Protein AF-A0A9Q2NSS2-F1 (afdb_monomer_lite)

Radius of gyration: 28.65 Å; chains: 1; bounding box: 39×57×59 Å

pLDDT: mean 83.1, std 11.62, range [49.38, 98.44]

Foldseek 3Di:
DDDDPVNVVVVVVCVVPVPPDDPPCVVVADPCNVPDDDDDDDDCVVVVVVCVVVDDPPVVVVVVVVVVVVVVVVVVVVPVVDCPDDPVRVVVVVVPDDPDD

Sequence (101 aa):
MRPSPLSALIAAQLMLVACTQFPELDDAVTERAKAADYPALINVAPILARTEGDGPPPEVQQSNLESRVAALRNRAERLKRTRVIDASARTRLDDDPRPDN

Structure (mmCIF, N/CA/C/O backbone):
data_AF-A0A9Q2NSS2-F1
#
_entry.id   AF-A0A9Q2NSS2-F1
#
loop_
_atom_site.group_PDB
_atom_site.id
_atom_site.type_symbol
_atom_site.label_atom_id
_atom_site.label_alt_id
_atom_site.label_comp_id
_atom_site.label_asym_id
_atom_site.label_entity_id
_atom_site.label_seq_id
_atom_site.pdbx_PDB_ins_code
_atom_site.Cartn_x
_atom_site.Cartn_y
_atom_site.Cartn_z
_atom_site.occupancy
_atom_site.B_iso_or_equiv
_atom_site.auth_seq_id
_atom_site.auth_comp_id
_atom_site.auth_asym_id
_atom_site.auth_atom_id
_atom_site.pdbx_PDB_model_num
ATOM 1 N N . MET A 1 1 ? 1.531 -31.805 34.311 1.00 51.81 1 MET A N 1
ATOM 2 C CA . MET A 1 1 ? 0.518 -32.377 33.394 1.00 51.81 1 MET A CA 1
ATOM 3 C C . MET A 1 1 ? 1.239 -33.377 32.506 1.00 51.81 1 MET A C 1
ATOM 5 O O . MET A 1 1 ? 2.149 -32.972 31.797 1.00 51.81 1 MET A O 1
ATOM 9 N N . ARG A 1 2 ? 0.964 -34.680 32.639 1.00 66.62 2 ARG A N 1
ATOM 10 C CA . ARG A 1 2 ? 1.648 -35.712 31.839 1.00 66.62 2 ARG A CA 1
ATOM 11 C C . ARG A 1 2 ? 0.952 -35.763 30.475 1.00 66.62 2 ARG A C 1
ATOM 13 O O . ARG A 1 2 ? -0.270 -35.914 30.471 1.00 66.62 2 ARG A O 1
ATOM 20 N N . PRO A 1 3 ? 1.661 -35.573 29.352 1.00 62.44 3 PRO A N 1
ATOM 21 C CA . PRO A 1 3 ? 1.026 -35.607 28.044 1.00 62.44 3 PRO A CA 1
ATOM 22 C C . PRO A 1 3 ? 0.434 -36.998 27.805 1.00 62.44 3 PRO A C 1
ATOM 24 O O . PRO A 1 3 ? 1.059 -38.015 28.104 1.00 62.44 3 PRO A O 1
ATOM 27 N N . SER A 1 4 ? -0.799 -37.028 27.303 1.00 77.00 4 SER A N 1
ATOM 28 C CA . SER A 1 4 ? -1.462 -38.267 26.896 1.00 77.00 4 SER A CA 1
ATOM 29 C C . SER A 1 4 ? -0.649 -38.951 25.787 1.00 77.00 4 SER A C 1
ATOM 31 O O . SER A 1 4 ? -0.136 -38.248 24.910 1.00 77.00 4 SER A O 1
ATOM 33 N N . PRO A 1 5 ? -0.557 -40.294 25.766 1.00 80.12 5 PRO A N 1
ATOM 34 C CA . PRO A 1 5 ? 0.132 -41.023 24.699 1.00 80.12 5 PRO A CA 1
ATOM 35 C C . PRO A 1 5 ? -0.440 -40.701 23.309 1.00 80.12 5 PRO A C 1
ATOM 37 O O . PRO A 1 5 ? 0.304 -40.641 22.336 1.00 80.12 5 PRO A O 1
ATOM 40 N N . LEU A 1 6 ? -1.738 -40.384 23.228 1.00 84.62 6 LEU A N 1
ATOM 41 C CA . LEU A 1 6 ? -2.396 -39.897 22.010 1.00 84.62 6 LEU A CA 1
ATOM 42 C C . LEU A 1 6 ? -1.805 -38.570 21.518 1.00 84.62 6 LEU A C 1
ATOM 44 O O . LEU A 1 6 ? -1.586 -38.390 20.325 1.00 84.62 6 LEU A O 1
ATOM 48 N N . SER A 1 7 ? -1.498 -37.656 22.438 1.00 84.69 7 SER A N 1
ATOM 49 C CA . SER A 1 7 ? -0.921 -36.353 22.100 1.00 84.69 7 SER A CA 1
ATOM 50 C C . SER A 1 7 ? 0.516 -36.484 21.591 1.00 84.69 7 SER A C 1
ATOM 52 O O . SER A 1 7 ? 0.915 -35.747 20.694 1.00 84.69 7 SER A O 1
ATOM 54 N N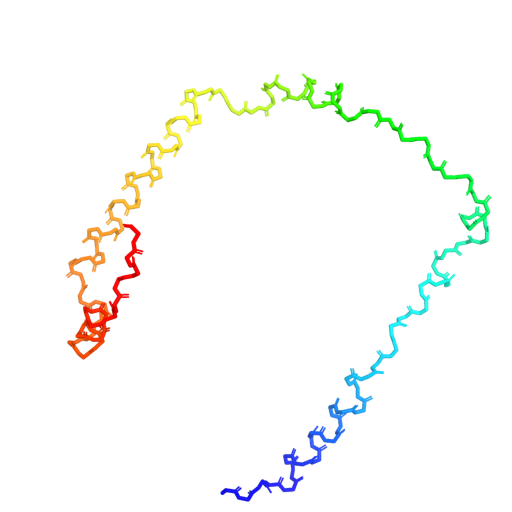 . ALA A 1 8 ? 1.282 -37.437 22.134 1.00 85.62 8 ALA A N 1
ATOM 55 C CA . ALA A 1 8 ? 2.629 -37.744 21.658 1.00 85.62 8 ALA A CA 1
ATOM 56 C C . ALA A 1 8 ? 2.611 -38.376 20.256 1.00 85.62 8 ALA A C 1
ATOM 58 O O . ALA A 1 8 ? 3.433 -38.023 19.414 1.00 85.62 8 ALA A O 1
ATOM 59 N N . LEU A 1 9 ? 1.644 -39.259 19.985 1.00 88.94 9 LEU A N 1
ATOM 60 C CA . LEU A 1 9 ? 1.492 -39.910 18.684 1.00 88.94 9 LEU A CA 1
ATOM 61 C C . LEU A 1 9 ? 1.140 -38.903 17.576 1.00 88.94 9 LEU A C 1
ATOM 63 O O . LEU A 1 9 ? 1.745 -38.923 16.507 1.00 88.94 9 LEU A O 1
ATOM 67 N N . ILE A 1 10 ? 0.227 -37.971 17.862 1.00 89.2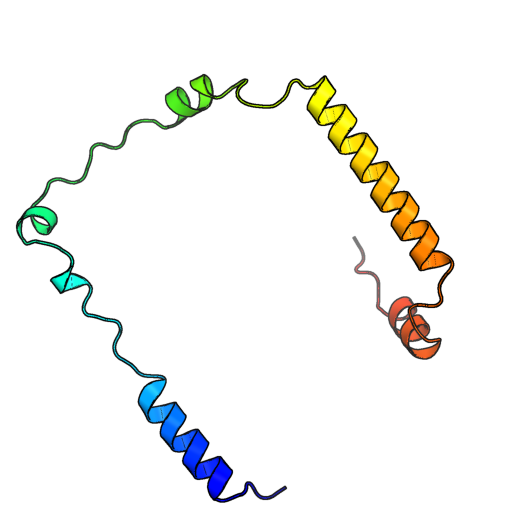5 10 ILE A N 1
ATOM 68 C CA . ILE A 1 10 ? -0.156 -36.897 16.931 1.00 89.25 10 ILE A CA 1
ATOM 69 C C . ILE A 1 10 ? 1.031 -35.963 16.651 1.00 89.25 10 ILE A C 1
ATOM 71 O O . ILE A 1 10 ? 1.295 -35.626 15.498 1.00 89.25 10 ILE A O 1
ATOM 75 N N . ALA A 1 11 ? 1.784 -35.572 17.685 1.00 86.38 11 ALA A N 1
ATOM 76 C CA . ALA A 1 11 ? 2.970 -34.730 17.520 1.00 86.38 11 ALA A CA 1
ATOM 77 C C . ALA A 1 11 ? 4.063 -35.416 16.683 1.00 86.38 11 ALA A C 1
ATOM 79 O O . ALA A 1 11 ? 4.694 -34.769 15.848 1.00 86.38 11 ALA A O 1
ATOM 80 N N . ALA A 1 12 ? 4.250 -36.729 16.857 1.00 83.81 12 ALA A N 1
ATOM 81 C CA . ALA A 1 12 ? 5.171 -37.510 16.040 1.00 83.81 12 ALA A CA 1
ATOM 82 C C . ALA A 1 12 ? 4.752 -37.499 14.564 1.00 83.81 12 ALA A C 1
ATOM 84 O O . ALA A 1 12 ? 5.579 -37.193 13.713 1.00 83.81 12 ALA A O 1
ATOM 85 N N . GLN A 1 13 ? 3.469 -37.738 14.261 1.00 83.50 13 GLN A N 1
ATOM 86 C CA . GLN A 1 13 ? 2.937 -37.699 12.891 1.00 83.50 13 GLN A CA 1
ATOM 87 C C . GLN A 1 13 ? 3.109 -36.328 12.221 1.00 83.50 13 GLN A C 1
ATOM 89 O O . GLN A 1 13 ? 3.501 -36.259 11.059 1.00 83.50 13 GLN A O 1
ATOM 94 N N . LEU A 1 14 ? 2.879 -35.239 12.959 1.00 82.56 14 LEU A N 1
ATOM 95 C CA . LEU A 1 14 ? 3.094 -33.875 12.466 1.00 82.56 14 LEU A CA 1
ATOM 96 C C . LEU A 1 14 ? 4.566 -33.605 12.123 1.00 82.56 14 LEU A C 1
ATOM 98 O O . LEU A 1 14 ? 4.835 -32.946 11.124 1.00 82.56 14 LEU A O 1
ATOM 102 N N . MET A 1 15 ? 5.516 -34.153 12.887 1.00 79.62 15 MET A N 1
ATOM 103 C CA . MET A 1 15 ? 6.950 -34.032 12.584 1.00 79.62 15 MET A CA 1
ATOM 104 C C . MET A 1 15 ? 7.353 -34.743 11.283 1.00 79.62 15 MET A C 1
ATOM 106 O O . MET A 1 15 ? 8.258 -34.269 10.604 1.00 79.62 15 MET A O 1
ATOM 110 N N . LEU A 1 16 ? 6.668 -35.826 10.887 1.00 74.56 16 LEU A N 1
ATOM 111 C CA . LEU A 1 16 ? 6.937 -36.502 9.607 1.00 74.56 16 LEU A CA 1
ATOM 112 C C . LEU A 1 16 ? 6.459 -35.695 8.387 1.00 74.56 16 LEU A C 1
ATOM 114 O O . LEU A 1 16 ? 7.029 -35.837 7.311 1.00 74.56 16 LEU A O 1
ATOM 118 N N . VAL A 1 17 ? 5.425 -34.859 8.536 1.00 72.00 17 VAL A N 1
ATOM 119 C CA . VAL A 1 17 ? 4.824 -34.091 7.423 1.00 72.00 17 VAL A CA 1
ATOM 120 C C . VAL A 1 17 ? 5.276 -32.624 7.421 1.00 72.00 17 VAL A C 1
ATOM 122 O O . VAL A 1 17 ? 5.247 -31.969 6.387 1.00 72.00 17 VAL A O 1
ATOM 125 N N . ALA A 1 18 ? 5.773 -32.094 8.542 1.00 65.75 18 ALA A N 1
ATOM 126 C CA . ALA A 1 18 ? 6.310 -30.731 8.612 1.00 65.75 18 ALA A CA 1
ATOM 127 C C . ALA A 1 18 ? 7.598 -30.531 7.786 1.00 65.75 18 ALA A C 1
ATOM 129 O O . ALA A 1 18 ? 7.954 -29.396 7.478 1.00 65.75 18 ALA A O 1
ATOM 130 N N . CYS A 1 19 ? 8.274 -31.617 7.405 1.00 67.25 19 CYS A N 1
ATOM 131 C CA . CYS A 1 19 ? 9.425 -31.607 6.501 1.00 67.25 19 CYS A CA 1
ATOM 132 C C . CYS A 1 19 ? 9.068 -32.084 5.083 1.00 67.25 19 CYS A C 1
ATOM 134 O O . CYS A 1 19 ? 9.911 -32.681 4.416 1.00 67.25 19 CYS A O 1
ATOM 136 N N . THR A 1 20 ? 7.835 -31.864 4.603 1.00 65.38 20 THR A N 1
ATOM 137 C CA . THR A 1 20 ? 7.516 -32.142 3.194 1.00 65.38 20 THR A CA 1
ATOM 138 C C . THR A 1 20 ? 8.455 -31.356 2.290 1.00 65.38 20 THR A C 1
ATOM 140 O O . THR A 1 20 ? 8.570 -30.135 2.409 1.00 65.38 20 THR A O 1
ATOM 143 N N . GLN A 1 21 ? 9.115 -32.078 1.393 1.00 61.97 21 GLN A N 1
ATOM 144 C CA . GLN A 1 21 ? 10.005 -31.532 0.384 1.00 61.97 21 GLN A CA 1
ATOM 145 C C . GLN A 1 21 ? 9.248 -30.482 -0.437 1.00 61.97 21 GLN A C 1
ATOM 147 O O . GLN A 1 21 ? 8.179 -30.769 -0.980 1.00 61.97 21 GLN A O 1
ATOM 152 N N . PHE A 1 22 ? 9.778 -29.255 -0.48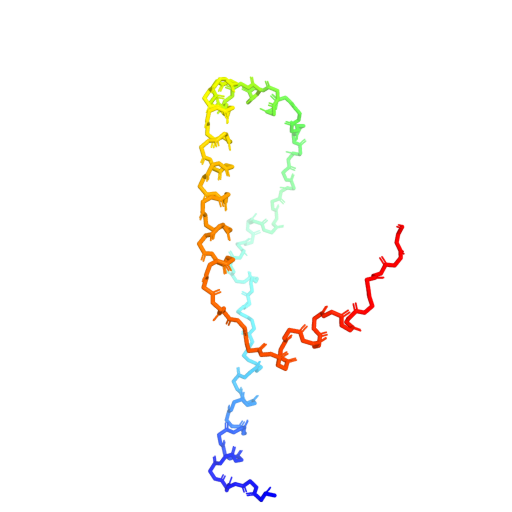6 1.00 63.88 22 PHE A N 1
ATOM 153 C CA . PHE A 1 22 ? 9.322 -28.255 -1.449 1.00 63.88 22 PHE A CA 1
ATOM 154 C C . PHE A 1 22 ? 9.380 -28.917 -2.832 1.00 63.88 22 PHE A C 1
ATOM 156 O O . PHE A 1 22 ? 10.400 -29.546 -3.129 1.00 63.88 22 PHE A O 1
ATOM 163 N N . PRO A 1 23 ? 8.302 -28.869 -3.635 1.00 63.44 23 PRO A N 1
ATOM 164 C CA . PRO A 1 23 ? 8.313 -29.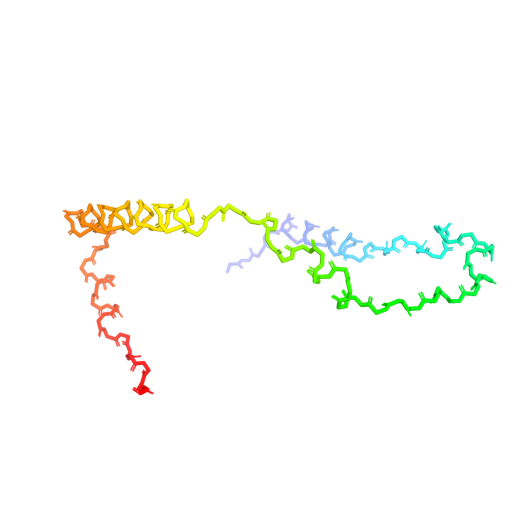498 -4.948 1.00 63.44 23 PRO A CA 1
ATOM 165 C C . PRO A 1 23 ? 9.519 -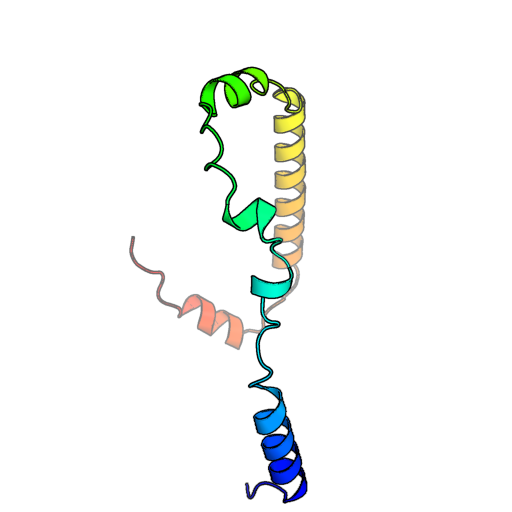28.979 -5.727 1.00 63.44 23 PRO A C 1
ATOM 167 O O . PRO A 1 23 ? 9.844 -27.794 -5.642 1.00 63.44 23 PRO A O 1
ATOM 170 N N . GLU A 1 24 ? 10.209 -29.877 -6.422 1.00 60.88 24 GLU A N 1
ATOM 171 C CA . GLU A 1 24 ? 11.426 -29.552 -7.157 1.00 60.88 24 GLU A CA 1
ATOM 172 C C . GLU A 1 24 ? 11.070 -28.521 -8.234 1.00 60.88 24 GLU A C 1
ATOM 174 O O . GLU A 1 24 ? 10.462 -28.828 -9.257 1.00 60.88 24 GLU A O 1
ATOM 179 N N . LEU A 1 25 ? 11.348 -27.245 -7.946 1.00 60.69 25 LEU A N 1
ATOM 180 C CA . LEU A 1 25 ? 10.980 -26.123 -8.813 1.00 60.69 25 LEU A CA 1
ATOM 181 C C . LEU A 1 25 ? 11.695 -26.223 -10.169 1.00 60.69 25 LEU A C 1
ATOM 183 O O . LEU A 1 25 ? 11.230 -25.659 -11.158 1.00 60.69 25 LEU A O 1
ATOM 187 N N . ASP A 1 26 ? 12.792 -26.981 -10.207 1.00 58.88 26 ASP A N 1
ATOM 188 C CA . ASP A 1 26 ? 13.598 -27.252 -11.391 1.00 58.88 26 ASP A CA 1
ATOM 189 C C . ASP A 1 26 ? 12.848 -28.053 -12.465 1.00 58.88 26 ASP A C 1
ATOM 191 O O . ASP A 1 26 ? 13.159 -27.884 -13.647 1.00 58.88 26 ASP A O 1
ATOM 195 N N . ASP A 1 27 ? 11.819 -28.826 -12.094 1.00 60.56 27 ASP A N 1
ATOM 196 C CA . ASP A 1 27 ? 10.943 -29.525 -13.048 1.00 60.56 27 ASP A CA 1
ATOM 197 C C . ASP A 1 27 ? 9.933 -28.578 -13.716 1.00 60.56 27 ASP A C 1
ATOM 199 O O . ASP A 1 27 ? 9.425 -28.855 -14.806 1.00 60.56 27 ASP A O 1
ATOM 203 N N . ALA A 1 28 ? 9.641 -27.430 -13.094 1.00 71.38 28 ALA A N 1
ATOM 204 C CA . ALA A 1 28 ? 8.731 -26.429 -13.650 1.00 71.38 28 ALA A CA 1
ATOM 205 C C . ALA A 1 28 ? 9.413 -25.518 -14.688 1.00 71.38 28 ALA A C 1
ATOM 207 O O . ALA A 1 28 ? 8.733 -24.815 -15.442 1.00 71.38 28 ALA A O 1
ATOM 208 N N . VAL A 1 29 ? 10.750 -25.521 -14.749 1.00 79.19 29 VAL A N 1
ATOM 209 C CA . VAL A 1 29 ? 11.527 -24.677 -15.662 1.00 79.19 29 VAL A CA 1
ATOM 210 C C . VAL A 1 29 ? 12.060 -25.524 -16.813 1.00 79.19 29 VAL A C 1
ATOM 212 O O . VAL A 1 29 ? 12.993 -26.304 -16.664 1.00 79.19 29 VAL A O 1
ATOM 215 N N . THR A 1 30 ? 11.486 -25.336 -18.002 1.00 85.31 30 THR A N 1
ATOM 216 C CA . THR A 1 30 ? 11.963 -26.015 -19.220 1.00 85.31 30 THR A CA 1
ATOM 217 C C . THR A 1 30 ? 13.446 -25.726 -19.487 1.00 85.31 30 THR A C 1
ATOM 219 O O . THR A 1 30 ? 13.914 -24.616 -19.234 1.00 85.31 30 THR A O 1
ATOM 222 N N . GLU A 1 31 ? 14.172 -26.663 -20.102 1.00 86.00 31 GLU A N 1
ATOM 223 C CA . GLU A 1 31 ? 15.572 -26.451 -20.521 1.00 86.00 31 GLU A CA 1
ATOM 224 C C . GLU A 1 31 ? 15.740 -25.208 -21.409 1.00 86.00 31 GLU A C 1
ATOM 226 O O . GLU A 1 31 ? 16.712 -24.463 -21.299 1.00 86.00 31 GLU A O 1
ATOM 231 N N . ARG A 1 32 ? 14.724 -24.907 -22.228 1.00 85.94 32 ARG A N 1
ATOM 232 C CA . ARG A 1 32 ? 14.664 -23.674 -23.019 1.00 85.94 32 ARG A CA 1
ATOM 233 C C . ARG A 1 32 ? 14.644 -22.414 -22.149 1.00 85.94 32 ARG A C 1
ATOM 235 O O . ARG A 1 32 ? 15.252 -21.424 -22.531 1.00 85.94 32 ARG A O 1
ATOM 242 N N . ALA A 1 33 ? 13.923 -22.430 -21.031 1.00 84.94 33 ALA A N 1
ATOM 243 C CA . ALA A 1 33 ? 13.841 -21.296 -20.115 1.00 84.94 33 ALA A CA 1
ATOM 244 C C . ALA A 1 33 ? 15.132 -21.123 -19.300 1.00 84.94 33 ALA A C 1
ATOM 246 O O . ALA A 1 33 ? 15.534 -19.990 -19.061 1.00 84.94 33 ALA A O 1
ATOM 247 N N . LYS A 1 34 ? 15.818 -22.219 -18.941 1.00 84.31 34 LYS A N 1
ATOM 248 C CA . LYS A 1 34 ? 17.138 -22.172 -18.280 1.00 84.31 34 LYS A CA 1
ATOM 249 C C . LYS A 1 34 ? 18.223 -21.588 -19.189 1.00 84.31 34 LYS A C 1
ATOM 251 O O . LYS A 1 34 ? 19.094 -20.867 -18.720 1.00 84.31 34 LYS A O 1
ATOM 256 N N . ALA A 1 35 ? 18.154 -21.895 -20.484 1.00 90.19 35 ALA A N 1
ATOM 257 C CA . ALA A 1 35 ? 19.078 -21.400 -21.503 1.00 90.19 35 ALA A CA 1
ATOM 258 C C . ALA A 1 35 ? 18.661 -20.053 -22.127 1.00 90.19 35 ALA A C 1
ATOM 260 O O . ALA A 1 35 ? 19.312 -19.595 -23.066 1.00 90.19 35 ALA A O 1
ATOM 261 N N . ALA A 1 36 ? 17.563 -19.443 -21.672 1.00 90.00 36 ALA A N 1
ATOM 262 C CA . ALA A 1 36 ? 17.114 -18.163 -22.198 1.00 90.00 36 ALA A CA 1
ATOM 263 C C . ALA A 1 36 ? 17.999 -17.021 -21.685 1.00 90.00 36 ALA A C 1
ATOM 265 O O . ALA A 1 36 ? 18.417 -17.013 -20.526 1.00 90.00 36 ALA A O 1
ATOM 266 N N . ASP A 1 37 ? 18.230 -16.026 -22.538 1.00 91.75 37 ASP A N 1
ATOM 267 C CA . ASP A 1 37 ? 18.890 -14.796 -22.118 1.00 91.75 37 ASP A CA 1
ATOM 268 C C . ASP A 1 37 ? 18.073 -14.091 -21.032 1.00 91.75 37 ASP A C 1
ATOM 270 O O . ASP A 1 37 ? 16.835 -14.097 -21.036 1.00 91.75 37 ASP A O 1
ATOM 274 N N . TYR A 1 38 ? 18.779 -13.441 -20.109 1.00 85.06 38 TYR A N 1
ATOM 275 C CA . TYR A 1 38 ? 18.132 -12.605 -19.110 1.00 85.06 38 TYR A CA 1
ATOM 276 C C . TYR A 1 38 ? 17.362 -11.470 -19.808 1.00 85.06 38 TYR A C 1
ATOM 278 O O . TYR A 1 38 ? 17.901 -10.841 -20.727 1.00 85.06 38 TYR A O 1
ATOM 286 N N . PRO A 1 39 ? 16.113 -11.176 -19.406 1.00 84.81 39 PRO A N 1
ATOM 287 C CA . PRO A 1 39 ? 15.318 -10.155 -20.070 1.00 84.81 39 PRO A CA 1
ATOM 288 C C . PRO A 1 39 ? 15.972 -8.777 -19.952 1.00 84.81 39 PRO A C 1
ATOM 290 O O . PRO A 1 39 ? 16.545 -8.414 -18.923 1.00 84.81 39 PRO A O 1
ATOM 293 N N . ALA A 1 40 ? 15.837 -7.972 -21.004 1.00 90.12 40 ALA A N 1
ATOM 294 C CA . ALA A 1 40 ? 16.282 -6.588 -20.973 1.00 90.12 40 ALA A CA 1
ATOM 295 C C . ALA A 1 40 ? 15.484 -5.807 -19.919 1.00 90.12 40 ALA A C 1
ATOM 297 O O . ALA A 1 40 ? 14.258 -5.696 -19.999 1.00 90.12 40 ALA A O 1
ATOM 298 N N . LEU A 1 41 ? 16.187 -5.247 -18.935 1.00 88.88 41 LEU A N 1
ATOM 299 C CA . LEU A 1 41 ? 15.581 -4.364 -17.948 1.00 88.88 41 LEU A CA 1
ATOM 300 C C . LEU A 1 41 ? 15.238 -3.034 -18.622 1.00 88.88 41 LEU A C 1
ATOM 302 O O . LEU A 1 41 ? 16.123 -2.305 -19.072 1.00 88.88 41 LEU A O 1
ATOM 306 N N . ILE A 1 42 ? 13.949 -2.713 -18.684 1.00 88.56 42 ILE A N 1
ATOM 307 C CA . ILE A 1 42 ? 13.479 -1.402 -19.132 1.00 88.56 42 ILE A CA 1
ATOM 308 C C . ILE A 1 42 ? 13.318 -0.466 -17.936 1.00 88.56 42 ILE A C 1
ATOM 310 O O . ILE A 1 42 ? 12.994 -0.889 -16.826 1.00 88.56 42 ILE A O 1
ATOM 314 N N . ASN A 1 43 ? 13.541 0.827 -18.160 1.00 90.12 43 ASN A N 1
ATOM 315 C CA . ASN A 1 43 ? 13.340 1.827 -17.121 1.00 90.12 43 ASN A CA 1
ATOM 316 C C . ASN A 1 43 ? 11.844 1.912 -16.763 1.00 90.12 43 ASN A C 1
ATOM 318 O O . ASN A 1 43 ? 10.999 2.043 -17.649 1.00 90.12 43 ASN A O 1
ATOM 322 N N . VAL A 1 44 ? 11.526 1.846 -15.468 1.00 90.94 44 VAL A N 1
ATOM 323 C CA . VAL A 1 44 ? 10.145 1.897 -14.962 1.00 90.94 44 VAL A CA 1
ATOM 324 C C . VAL A 1 44 ? 9.590 3.325 -14.886 1.00 90.94 44 VAL A C 1
ATOM 326 O O . VAL A 1 44 ? 8.379 3.515 -14.954 1.00 90.94 44 VAL A O 1
ATOM 329 N N . ALA A 1 45 ? 10.442 4.351 -14.805 1.00 90.62 45 ALA A N 1
ATOM 330 C CA . ALA A 1 45 ? 10.010 5.741 -14.654 1.00 90.62 45 ALA A CA 1
ATOM 331 C C . ALA A 1 45 ? 9.115 6.237 -15.812 1.00 90.62 45 ALA A C 1
ATOM 333 O O . ALA A 1 45 ? 8.084 6.839 -15.523 1.00 90.62 45 ALA A O 1
ATOM 334 N N . PRO A 1 46 ? 9.389 5.932 -17.100 1.00 89.12 46 PRO A N 1
ATOM 335 C CA . PRO A 1 46 ? 8.477 6.259 -18.199 1.00 89.12 46 PRO A CA 1
ATOM 336 C C . PRO A 1 46 ? 7.108 5.575 -18.114 1.00 89.12 46 PRO A C 1
ATOM 338 O O . PRO A 1 46 ? 6.142 6.087 -18.673 1.00 89.12 46 PRO A O 1
ATOM 341 N N . ILE A 1 47 ? 7.018 4.411 -17.463 1.00 86.94 47 ILE A N 1
ATOM 342 C CA . ILE A 1 47 ? 5.749 3.706 -17.245 1.00 86.94 47 ILE A CA 1
ATOM 343 C C . ILE A 1 47 ? 4.967 4.421 -16.142 1.00 86.94 47 ILE A C 1
ATOM 345 O O . ILE A 1 47 ? 3.791 4.711 -16.324 1.00 86.94 47 ILE A O 1
ATOM 349 N N . LEU A 1 48 ? 5.635 4.780 -15.043 1.00 88.25 48 LEU A N 1
ATOM 350 C CA . LEU A 1 48 ? 5.020 5.496 -13.923 1.00 88.25 48 LEU A CA 1
ATOM 351 C C . LEU A 1 48 ? 4.543 6.895 -14.324 1.00 88.25 48 LEU A C 1
ATOM 353 O O . LEU A 1 48 ? 3.421 7.268 -13.996 1.00 88.25 48 LEU A O 1
ATOM 357 N N . ALA A 1 49 ? 5.331 7.623 -15.115 1.00 87.25 49 ALA A N 1
ATOM 358 C CA . ALA A 1 49 ? 4.948 8.935 -15.635 1.00 87.25 49 ALA A CA 1
ATOM 359 C C . ALA A 1 49 ? 3.673 8.885 -16.500 1.00 87.25 49 ALA A C 1
ATOM 361 O O . ALA A 1 49 ? 2.926 9.853 -16.560 1.00 87.25 49 ALA A O 1
ATOM 362 N N . ARG A 1 50 ? 3.385 7.751 -17.157 1.00 83.69 50 ARG A N 1
ATOM 363 C CA . ARG A 1 50 ? 2.132 7.555 -17.914 1.00 83.69 50 ARG A CA 1
ATOM 364 C C . ARG A 1 50 ? 0.924 7.285 -17.023 1.00 83.69 50 ARG A C 1
ATOM 366 O O . ARG A 1 50 ? -0.192 7.455 -17.489 1.00 83.69 50 ARG A O 1
ATOM 373 N N . THR A 1 51 ? 1.160 6.862 -15.784 1.00 80.94 51 THR A N 1
ATOM 374 C CA . THR A 1 51 ? 0.119 6.609 -14.778 1.00 80.94 51 THR A CA 1
ATOM 375 C C . THR A 1 51 ? -0.114 7.806 -13.853 1.00 80.94 51 THR A C 1
ATOM 377 O O . THR A 1 51 ? -1.004 7.767 -13.002 1.00 80.94 51 THR A O 1
ATOM 380 N N . GLU A 1 52 ? 0.671 8.883 -13.993 1.00 75.56 52 GLU A N 1
ATOM 381 C CA . GLU A 1 52 ? 0.435 10.144 -13.286 1.00 75.56 52 GLU A CA 1
ATOM 382 C C . GLU A 1 52 ? -0.913 10.727 -13.734 1.00 75.56 52 GLU A C 1
ATOM 384 O O . GLU A 1 52 ? -1.029 11.340 -14.792 1.00 75.56 52 GLU A O 1
ATOM 389 N N . GLY A 1 53 ? -1.953 10.491 -12.931 1.00 69.69 53 GLY A N 1
ATOM 390 C CA . GLY A 1 53 ? -3.329 10.896 -13.233 1.00 69.69 53 GLY A CA 1
ATOM 391 C C . GLY A 1 53 ? -4.343 9.752 -13.289 1.00 69.69 53 GLY A C 1
ATOM 392 O O . GLY A 1 53 ? -5.535 10.036 -13.285 1.00 69.69 53 GLY A O 1
ATOM 393 N N . ASP A 1 54 ? -3.917 8.484 -13.228 1.00 77.44 54 ASP A N 1
ATOM 394 C CA . ASP A 1 54 ? -4.809 7.302 -13.226 1.00 77.44 54 ASP A CA 1
ATOM 395 C C . ASP A 1 54 ? -5.567 7.089 -11.891 1.00 77.44 54 ASP A C 1
ATOM 397 O O . ASP A 1 54 ? -6.140 6.031 -11.623 1.00 77.44 54 ASP A O 1
ATOM 401 N N . GLY A 1 55 ? -5.580 8.102 -11.023 1.00 77.62 55 GLY A N 1
ATOM 402 C CA . GLY A 1 55 ? -6.306 8.106 -9.758 1.00 77.62 55 GLY A CA 1
ATOM 403 C C . GLY A 1 55 ? -7.648 8.837 -9.853 1.00 77.62 55 GLY A C 1
ATOM 404 O O . GLY A 1 55 ? -7.891 9.594 -10.794 1.00 77.62 55 GLY A O 1
ATOM 405 N N . PRO A 1 56 ? -8.533 8.671 -8.855 1.00 81.38 56 PRO A N 1
ATOM 406 C CA . PRO A 1 56 ? -9.711 9.517 -8.748 1.00 81.38 56 PRO A CA 1
ATOM 407 C C . PRO A 1 56 ? -9.280 10.991 -8.667 1.00 81.38 56 PRO A C 1
ATOM 409 O O . PRO A 1 56 ? -8.237 11.273 -8.063 1.00 81.38 56 PRO A O 1
ATOM 412 N N . PRO A 1 57 ? -10.077 11.928 -9.215 1.00 87.94 57 PRO A N 1
ATOM 413 C CA . PRO A 1 57 ? -9.798 13.353 -9.105 1.00 87.94 57 PRO A CA 1
ATOM 414 C C . PRO A 1 57 ? -9.496 13.754 -7.651 1.00 87.94 57 PRO A C 1
ATOM 416 O O . PRO A 1 57 ? -10.086 13.166 -6.731 1.00 87.94 57 PRO A O 1
ATOM 419 N N . PRO A 1 58 ? -8.608 14.733 -7.406 1.00 86.00 58 PRO A N 1
ATOM 420 C CA . PRO A 1 58 ? -8.235 15.153 -6.055 1.00 86.00 58 PRO A CA 1
ATOM 421 C C . PRO A 1 58 ? -9.439 15.444 -5.145 1.00 86.00 58 PRO A C 1
ATOM 423 O O . PRO A 1 58 ? -9.421 15.104 -3.965 1.00 86.00 58 PRO A O 1
ATOM 426 N N . GLU A 1 59 ? -10.525 15.978 -5.699 1.00 91.19 59 GLU A N 1
ATOM 427 C CA . GLU A 1 59 ? -11.767 16.296 -4.989 1.00 91.19 59 GLU A CA 1
ATOM 428 C C . GLU A 1 59 ? -12.510 15.026 -4.537 1.00 91.19 59 GLU A C 1
ATOM 430 O O . GLU A 1 59 ? -13.062 14.951 -3.433 1.00 91.19 59 GLU A O 1
ATOM 435 N N . VAL A 1 60 ? -12.489 13.980 -5.369 1.00 91.00 60 VAL A N 1
ATOM 436 C CA . VAL A 1 60 ? -13.048 12.659 -5.042 1.00 91.00 60 VAL A CA 1
ATOM 437 C C . VAL A 1 60 ? -12.194 11.977 -3.972 1.00 91.00 60 VAL A C 1
ATOM 439 O O . VAL A 1 60 ? -12.723 11.395 -3.026 1.00 91.00 60 VAL A O 1
ATOM 442 N N . GLN A 1 61 ? -10.869 12.085 -4.063 1.00 91.44 61 GLN A N 1
ATOM 443 C CA . GLN A 1 61 ? -9.958 11.571 -3.034 1.00 91.44 61 GLN A CA 1
ATOM 444 C C . GLN A 1 61 ? -10.196 12.273 -1.691 1.00 91.44 61 GLN A C 1
ATOM 446 O O . GLN A 1 61 ? -10.307 11.616 -0.653 1.00 91.44 61 GLN A O 1
ATOM 451 N N . GLN A 1 62 ? -10.325 13.599 -1.709 1.00 93.75 62 GLN A N 1
ATOM 452 C CA . GLN A 1 62 ? -10.527 14.405 -0.513 1.00 93.75 62 GLN A CA 1
ATOM 453 C C . GLN A 1 62 ? -11.868 14.103 0.162 1.00 93.75 62 GLN A C 1
ATOM 455 O O . GLN A 1 62 ? -11.893 13.796 1.354 1.00 93.75 62 GLN A O 1
ATOM 460 N N . SER A 1 63 ? -12.964 14.068 -0.597 1.00 95.38 63 SER A N 1
ATOM 461 C CA . SER A 1 63 ? -14.283 13.700 -0.059 1.00 95.38 63 SER A CA 1
ATOM 462 C C . SER A 1 63 ? -14.313 12.271 0.510 1.00 95.38 63 SER A C 1
ATOM 464 O O . SER A 1 63 ? -14.888 12.024 1.578 1.00 95.38 63 SER A O 1
ATOM 466 N N . ASN A 1 64 ? -13.619 11.318 -0.124 1.00 95.19 64 ASN A N 1
ATOM 467 C CA . ASN A 1 64 ? -13.450 9.966 0.414 1.00 95.19 64 ASN A CA 1
ATOM 468 C C . ASN A 1 64 ? -12.686 9.957 1.747 1.00 95.19 64 ASN A C 1
ATOM 470 O O . ASN A 1 64 ? -13.053 9.227 2.669 1.00 95.19 64 ASN A O 1
ATOM 474 N N . LEU A 1 65 ? -11.637 10.765 1.893 1.00 96.75 65 LEU A N 1
ATOM 475 C CA . LEU A 1 65 ? -10.908 10.875 3.157 1.00 96.75 65 LEU A CA 1
ATOM 476 C C . LEU A 1 65 ? -11.761 11.524 4.253 1.00 96.75 65 LEU A C 1
ATOM 478 O O . LEU A 1 65 ? -11.804 11.012 5.372 1.00 96.75 65 LEU A O 1
ATOM 482 N N . GLU A 1 66 ? -12.488 12.592 3.937 1.00 98.00 66 GLU A N 1
ATOM 483 C CA . GLU A 1 66 ? -13.375 13.280 4.880 1.00 98.00 66 GLU A CA 1
ATOM 484 C C . GLU A 1 66 ? -14.481 12.357 5.404 1.00 98.00 66 GLU A C 1
ATOM 486 O O . GLU A 1 66 ? -14.700 12.268 6.617 1.00 98.00 66 GLU A O 1
ATOM 491 N N . SER A 1 67 ? -15.120 11.590 4.515 1.00 97.31 67 SER A N 1
ATOM 492 C CA . SER A 1 67 ? -16.141 10.611 4.908 1.00 97.31 67 SER A CA 1
ATOM 493 C C . SER A 1 67 ? -15.578 9.522 5.829 1.00 97.31 67 SER A C 1
ATOM 495 O O . SER A 1 67 ? -16.193 9.175 6.843 1.00 97.31 67 SER A O 1
ATOM 497 N N . ARG A 1 68 ? -14.365 9.029 5.549 1.00 97.44 68 ARG A N 1
ATOM 498 C CA . ARG A 1 68 ? -13.668 8.057 6.403 1.00 97.44 68 ARG A CA 1
ATOM 499 C C . ARG A 1 68 ? -13.337 8.644 7.770 1.00 97.44 68 ARG A C 1
ATOM 501 O O . ARG A 1 68 ? -13.552 7.974 8.780 1.00 97.44 68 ARG A O 1
ATOM 508 N N . VAL A 1 69 ? -12.857 9.886 7.824 1.00 98.44 69 VAL A N 1
ATOM 509 C CA . VAL A 1 69 ? -12.582 10.589 9.087 1.00 98.44 69 VAL A CA 1
ATOM 510 C C . VAL A 1 69 ? -13.863 10.726 9.909 1.00 98.44 69 VAL A C 1
ATOM 512 O O . VAL A 1 69 ? -13.854 10.415 11.102 1.00 98.44 69 VAL A O 1
ATOM 515 N N . ALA A 1 70 ? -14.976 11.124 9.292 1.00 98.38 70 ALA A N 1
ATOM 516 C CA . ALA A 1 70 ? -16.266 11.224 9.970 1.00 98.38 70 ALA A CA 1
ATOM 517 C C . ALA A 1 70 ? -16.727 9.865 10.528 1.00 98.38 70 ALA A C 1
ATOM 519 O O . ALA A 1 70 ? -17.095 9.762 11.701 1.00 98.38 70 ALA A O 1
ATOM 520 N N . ALA A 1 71 ? -16.632 8.797 9.732 1.00 98.25 71 ALA A N 1
ATOM 521 C CA . ALA A 1 71 ? -16.982 7.445 10.164 1.00 98.25 71 ALA A CA 1
ATOM 522 C C . ALA A 1 71 ? -16.112 6.957 11.337 1.00 98.25 71 ALA A C 1
ATOM 524 O O . ALA A 1 71 ? -16.629 6.378 12.299 1.00 98.25 71 ALA A O 1
ATOM 525 N N . LEU A 1 72 ? -14.802 7.222 11.291 1.00 98.12 72 LEU A N 1
ATOM 526 C CA . LEU A 1 72 ? -13.868 6.879 12.366 1.00 98.12 72 LEU A CA 1
ATOM 527 C C . LEU A 1 72 ? -14.177 7.645 13.653 1.00 98.12 72 LEU A C 1
ATOM 529 O O . LEU A 1 72 ? -14.229 7.030 14.718 1.00 98.12 72 LEU A O 1
ATOM 533 N N . ARG A 1 73 ? -14.452 8.951 13.566 1.00 97.75 73 ARG A N 1
ATOM 534 C CA . ARG A 1 73 ? -14.863 9.767 14.720 1.00 97.75 73 ARG A CA 1
ATOM 535 C C . ARG A 1 73 ? -16.154 9.238 15.342 1.00 97.75 73 ARG A C 1
ATOM 537 O O . ARG A 1 73 ? -16.199 9.006 16.546 1.00 97.75 73 ARG A O 1
ATOM 544 N N . ASN A 1 74 ? -17.160 8.929 14.526 1.00 97.69 74 ASN A N 1
ATOM 545 C CA . ASN A 1 74 ? -18.418 8.348 15.000 1.00 97.69 74 ASN A CA 1
ATOM 546 C C . ASN A 1 74 ? -18.210 6.994 15.694 1.00 97.69 74 ASN A C 1
ATOM 548 O O . ASN A 1 74 ? -18.828 6.708 16.724 1.00 97.69 74 ASN A O 1
ATOM 552 N N . ARG A 1 75 ? -17.322 6.150 15.152 1.00 95.69 75 ARG A N 1
ATOM 553 C CA . ARG A 1 75 ? -16.945 4.879 15.782 1.00 95.69 75 ARG A CA 1
ATOM 554 C C . ARG A 1 75 ? -16.235 5.108 17.114 1.00 95.69 75 ARG A C 1
ATOM 556 O O . ARG A 1 75 ? -16.579 4.430 18.078 1.00 95.69 75 ARG A O 1
ATOM 563 N N . ALA A 1 76 ? -15.298 6.049 17.183 1.00 95.38 76 ALA A N 1
ATOM 564 C CA . ALA A 1 76 ? -14.595 6.389 18.415 1.00 95.38 76 ALA A CA 1
ATOM 565 C C . ALA A 1 76 ? -15.568 6.877 19.498 1.00 95.38 76 ALA A C 1
ATOM 567 O O . ALA A 1 76 ? -15.530 6.372 20.613 1.00 95.38 76 ALA A O 1
ATOM 568 N N . GLU A 1 77 ? -16.507 7.764 19.165 1.00 95.31 77 GLU A N 1
ATOM 569 C CA . GLU A 1 77 ? -17.526 8.229 20.116 1.00 95.31 77 GLU A CA 1
ATOM 570 C C . GLU A 1 77 ? -18.450 7.105 20.592 1.00 95.31 77 GLU A C 1
ATOM 572 O O . GLU A 1 77 ? -18.863 7.075 21.751 1.00 95.31 77 GLU A O 1
ATOM 577 N N . ARG A 1 78 ? -18.766 6.133 19.730 1.00 93.38 78 ARG A N 1
ATOM 578 C CA . ARG A 1 78 ? -19.501 4.934 20.151 1.00 93.38 78 ARG A CA 1
ATOM 579 C C . ARG A 1 78 ? -18.681 4.086 21.124 1.00 93.38 78 ARG A C 1
ATOM 581 O O . ARG A 1 78 ? -19.213 3.676 22.149 1.00 93.38 78 ARG A O 1
ATOM 588 N N . LEU A 1 79 ? -17.401 3.868 20.829 1.00 91.38 79 LEU A N 1
ATOM 589 C CA . LEU A 1 79 ? -16.498 3.108 21.696 1.00 91.38 79 LEU A CA 1
ATOM 590 C C . LEU A 1 79 ? -16.252 3.804 23.036 1.00 91.38 79 LEU A C 1
ATOM 592 O O . LEU A 1 79 ? -16.155 3.117 24.037 1.00 91.38 79 LEU A O 1
ATOM 596 N N . LYS A 1 80 ? -16.206 5.139 23.086 1.00 87.44 80 LYS A N 1
ATOM 597 C CA . LYS A 1 80 ? -16.093 5.893 24.346 1.00 87.44 80 LYS A CA 1
ATOM 598 C C . LYS A 1 80 ? -17.338 5.761 25.223 1.00 87.44 80 LYS A C 1
ATOM 600 O O . LYS A 1 80 ? -17.227 5.696 26.441 1.00 87.44 80 LYS A O 1
ATOM 605 N N . ARG A 1 81 ? -18.528 5.728 24.611 1.00 89.06 81 ARG A N 1
ATOM 606 C CA . ARG A 1 81 ? -19.808 5.582 25.330 1.00 89.06 81 ARG A CA 1
ATOM 607 C C . ARG A 1 81 ? -20.048 4.169 25.850 1.00 89.06 81 ARG A C 1
ATOM 609 O O . ARG A 1 81 ? -20.803 3.987 26.797 1.00 89.06 81 ARG A O 1
ATOM 616 N N . THR A 1 82 ? -19.451 3.163 25.221 1.00 86.44 82 THR A N 1
ATOM 617 C CA . THR A 1 82 ? -19.532 1.773 25.673 1.00 86.44 82 THR A CA 1
ATOM 618 C C . THR A 1 82 ? -18.327 1.461 26.554 1.00 86.44 82 THR A C 1
ATOM 620 O O . 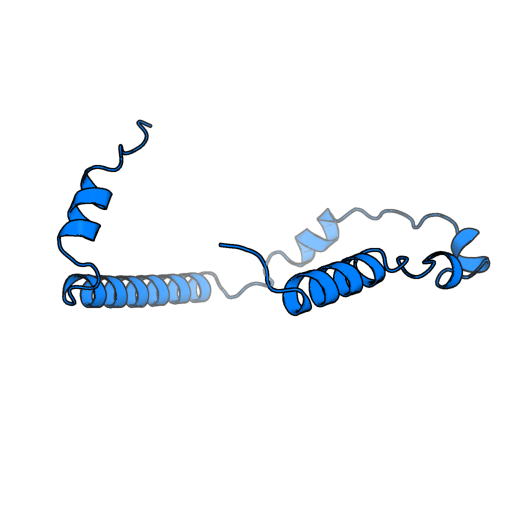THR A 1 82 ? -17.193 1.690 26.156 1.00 86.44 82 THR A O 1
ATOM 623 N N . ARG A 1 83 ? -18.524 0.895 27.748 1.00 81.50 83 ARG A N 1
ATOM 624 C CA . ARG A 1 83 ? -17.390 0.366 28.518 1.00 81.50 83 ARG A CA 1
ATOM 625 C C . ARG A 1 83 ? -16.908 -0.928 27.846 1.00 81.50 83 ARG A C 1
ATOM 627 O O . ARG A 1 83 ? -17.454 -1.992 28.103 1.00 81.50 83 ARG A O 1
ATOM 634 N N . VAL A 1 84 ? -15.933 -0.807 26.941 1.00 84.31 84 VAL A N 1
ATOM 635 C CA . VAL A 1 84 ? -15.367 -1.933 26.166 1.00 84.31 84 VAL A CA 1
ATOM 636 C C . VAL A 1 84 ? -14.316 -2.712 26.964 1.00 84.31 84 VAL A C 1
ATOM 638 O O . VAL A 1 84 ? -14.140 -3.904 26.741 1.00 84.31 84 VAL A O 1
ATOM 641 N N . ILE A 1 85 ? -13.640 -2.050 27.904 1.00 88.31 85 ILE A N 1
ATOM 642 C CA . ILE A 1 85 ? -12.643 -2.657 28.793 1.00 88.31 85 ILE A CA 1
ATOM 643 C C . ILE A 1 85 ? -13.080 -2.517 30.252 1.00 88.31 85 ILE A C 1
ATOM 645 O O . ILE A 1 85 ? -13.696 -1.515 30.629 1.00 88.31 85 ILE A O 1
ATOM 649 N N . ASP A 1 86 ? -12.784 -3.526 31.068 1.00 88.75 86 ASP A N 1
ATOM 650 C CA . ASP A 1 86 ? -13.024 -3.469 32.508 1.00 88.75 86 ASP A CA 1
ATOM 651 C C . ASP A 1 86 ? -12.028 -2.530 33.220 1.00 88.75 86 ASP A C 1
ATOM 653 O O . ASP A 1 86 ? -11.079 -2.009 32.628 1.00 88.75 86 ASP A O 1
ATOM 657 N N . ALA A 1 87 ? -12.275 -2.272 34.506 1.00 87.25 87 ALA A N 1
ATOM 658 C CA . ALA A 1 87 ? -11.464 -1.346 35.291 1.00 87.25 87 ALA A CA 1
ATOM 659 C C . ALA A 1 87 ? -10.005 -1.812 35.446 1.00 87.25 87 ALA A C 1
ATOM 661 O O . ALA A 1 87 ? -9.104 -0.983 35.379 1.00 87.25 87 ALA A O 1
ATOM 662 N N . SER A 1 88 ? -9.764 -3.119 35.589 1.00 89.38 88 SER A N 1
ATOM 663 C CA . SER A 1 88 ? -8.410 -3.671 35.706 1.00 89.38 88 SER A CA 1
ATOM 664 C C . SER A 1 88 ? -7.646 -3.521 34.392 1.00 89.38 88 SER A C 1
ATOM 666 O O . SER A 1 88 ? -6.504 -3.063 34.385 1.00 89.38 88 SER A O 1
ATOM 668 N N . ALA A 1 89 ? -8.294 -3.822 33.265 1.00 89.38 89 ALA A N 1
ATOM 669 C CA . ALA A 1 89 ? -7.736 -3.613 31.937 1.00 89.38 89 ALA A CA 1
ATOM 670 C C . ALA A 1 89 ? -7.414 -2.133 31.666 1.00 89.38 89 ALA A C 1
ATOM 672 O O . ALA A 1 89 ? -6.405 -1.846 31.021 1.00 89.38 89 ALA A O 1
ATOM 673 N N . ARG A 1 90 ? -8.226 -1.195 32.180 1.00 88.00 90 ARG A N 1
ATOM 674 C CA . ARG A 1 90 ? -7.959 0.247 32.070 1.00 88.00 90 ARG A CA 1
ATOM 675 C C . ARG A 1 90 ? -6.732 0.671 32.873 1.00 88.00 90 ARG A C 1
ATOM 677 O O . ARG A 1 90 ? -5.896 1.363 32.306 1.00 88.00 90 ARG A O 1
ATOM 684 N N . THR A 1 91 ? -6.609 0.220 34.124 1.00 91.19 91 THR A N 1
ATOM 685 C CA . THR A 1 91 ? -5.448 0.505 34.983 1.00 91.19 91 THR A CA 1
ATOM 686 C C . THR A 1 91 ? -4.146 0.074 34.317 1.00 91.19 91 THR A C 1
ATOM 688 O O . THR A 1 91 ? -3.246 0.887 34.175 1.00 91.19 91 THR A O 1
ATOM 691 N N . ARG A 1 92 ? -4.082 -1.149 33.773 1.00 88.38 92 ARG A N 1
ATOM 692 C CA . ARG A 1 92 ? -2.877 -1.611 33.059 1.00 88.38 92 ARG A CA 1
ATOM 693 C C . ARG A 1 92 ? -2.514 -0.761 31.837 1.00 88.38 92 ARG A C 1
ATOM 695 O O . ARG A 1 92 ? -1.346 -0.701 31.492 1.00 88.38 92 ARG A O 1
ATOM 702 N N . LEU A 1 93 ? -3.502 -0.188 31.142 1.00 87.38 93 LEU A N 1
ATOM 703 C CA . LEU A 1 93 ? -3.270 0.655 29.963 1.00 87.38 93 LEU A CA 1
ATOM 704 C C . LEU A 1 93 ? -2.763 2.051 30.349 1.00 87.38 93 LEU A C 1
ATOM 706 O O . LEU A 1 93 ? -2.018 2.650 29.586 1.00 87.38 93 LEU A O 1
ATOM 710 N N . ASP A 1 94 ? -3.193 2.575 31.499 1.00 88.12 94 ASP A N 1
ATOM 711 C CA . ASP A 1 94 ? -2.693 3.847 32.037 1.00 88.12 94 ASP A CA 1
ATOM 712 C C . ASP A 1 94 ? -1.306 3.695 32.686 1.00 88.12 94 ASP A C 1
ATOM 714 O O . ASP A 1 94 ? -0.522 4.640 32.661 1.00 88.12 94 ASP A O 1
ATOM 718 N N . ASP A 1 95 ? -1.002 2.504 33.211 1.00 88.50 95 ASP A N 1
ATOM 719 C CA . ASP A 1 95 ? 0.301 2.150 33.786 1.00 88.50 95 ASP A CA 1
ATOM 720 C C . ASP A 1 95 ? 1.345 1.736 32.728 1.00 88.50 95 ASP A C 1
ATOM 722 O O . ASP A 1 95 ? 2.520 1.585 33.066 1.00 88.50 95 ASP A O 1
ATOM 726 N N . ASP A 1 96 ? 0.945 1.534 31.463 1.00 80.69 96 ASP A N 1
ATOM 727 C CA . ASP A 1 96 ? 1.876 1.249 30.364 1.00 80.69 96 ASP A CA 1
ATOM 728 C C . ASP A 1 96 ? 2.730 2.506 30.100 1.00 80.69 96 ASP A C 1
ATOM 730 O O . ASP A 1 96 ? 2.177 3.546 29.715 1.00 80.69 96 ASP A O 1
ATOM 734 N N . PRO A 1 97 ? 4.058 2.474 30.335 1.00 73.50 97 PRO A N 1
ATOM 735 C CA . PRO A 1 97 ? 4.898 3.646 30.164 1.00 73.50 97 PRO A CA 1
ATOM 736 C C . PRO A 1 97 ? 4.850 4.085 28.702 1.00 73.50 97 PRO A C 1
ATOM 738 O O . PRO A 1 97 ? 5.331 3.391 27.805 1.00 73.50 97 PRO A O 1
ATOM 741 N N . ARG A 1 98 ? 4.267 5.261 28.452 1.00 67.69 98 ARG A N 1
ATOM 742 C CA . ARG A 1 98 ? 4.315 5.899 27.136 1.00 67.69 98 ARG A CA 1
ATOM 743 C C . ARG A 1 98 ? 5.794 6.041 26.758 1.00 67.69 98 ARG A C 1
ATOM 745 O O . ARG A 1 98 ? 6.489 6.726 27.499 1.00 67.69 98 ARG A O 1
ATOM 752 N N . PRO A 1 99 ? 6.281 5.452 25.651 1.00 59.66 99 PRO A N 1
ATOM 753 C CA . PRO A 1 99 ? 7.661 5.651 25.247 1.00 59.66 99 PRO A CA 1
ATOM 754 C C . PRO A 1 99 ? 7.882 7.142 25.005 1.00 59.66 99 PRO A C 1
ATOM 756 O O . PRO A 1 99 ? 7.173 7.773 24.212 1.00 59.66 99 PRO A O 1
ATOM 759 N N . ASP A 1 100 ? 8.822 7.698 25.757 1.00 59.88 100 ASP A N 1
ATOM 760 C CA . ASP A 1 100 ? 9.296 9.063 25.624 1.00 59.88 100 ASP A CA 1
ATOM 761 C C . ASP A 1 100 ? 9.842 9.230 24.199 1.00 59.88 100 ASP A C 1
ATOM 763 O O . ASP A 1 100 ? 10.830 8.605 23.814 1.00 59.88 100 ASP A O 1
ATOM 767 N N . ASN A 1 101 ? 9.158 10.044 23.400 1.00 49.38 101 ASN A N 1
ATOM 768 C CA . ASN A 1 101 ? 9.702 10.670 22.201 1.00 49.38 101 ASN A CA 1
ATOM 769 C C . ASN A 1 101 ? 9.580 12.176 22.390 1.00 49.38 101 ASN A C 1
ATOM 771 O O . ASN A 1 101 ? 8.459 12.603 22.775 1.00 49.38 101 ASN A O 1
#

Organism: NCBI:txid1402135

Secondary structure (DSSP, 8-state):
-PPPHHHHHHHHHHHHHTTPPPP-GGGSS-HHHHTSPPPPPPPSHHHHHHHTT-SPPHHHHHHHHHHHHHHHHHHHHHHHHS--S-HHHHHHHHSS-----